Protein AF-A0A2V6DH83-F1 (afdb_monomer_lite)

Secondary structure (DSSP, 8-state):
--HHHHHHHHHHHHHHTT--HHHHHHHHHHHHHHHHHHHHHHHHHHHHHHHHHHHHHHHTTSPPTT---HHHHHHHHHHHH-TT-B-HHHHHHHHT--HHHHHHHHHHHHHTTSEEEEEE-BTB-EEEEEE-HHHHHHHHHTT--

pLDDT: mean 85.43, std 11.84, range [52.84, 97.44]

Radius of gyration: 32.4 Å; chains: 1; bounding box: 68×25×83 Å

St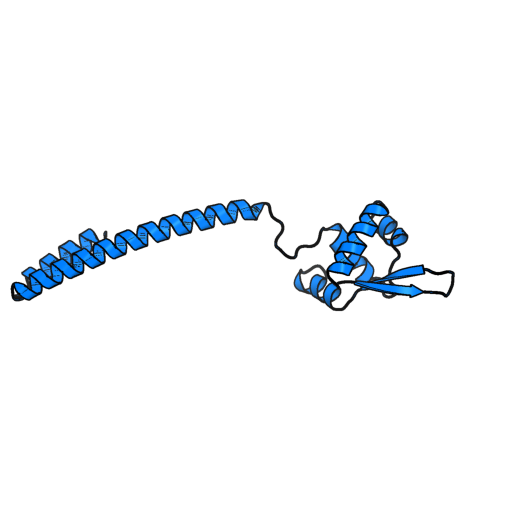ructure (mmCIF, N/CA/C/O backbone):
data_AF-A0A2V6DH83-F1
#
_entry.id   AF-A0A2V6DH83-F1
#
loop_
_atom_site.group_PDB
_atom_site.id
_atom_site.type_symbol
_atom_site.label_atom_id
_atom_site.label_alt_id
_atom_site.label_comp_id
_atom_site.label_asym_id
_atom_site.label_entity_id
_atom_site.label_seq_id
_atom_site.pdbx_PDB_ins_code
_atom_site.Cartn_x
_atom_site.Cartn_y
_atom_site.Cartn_z
_atom_site.occupancy
_atom_site.B_iso_or_equiv
_atom_site.auth_seq_id
_atom_site.auth_comp_id
_atom_site.auth_asym_id
_atom_site.auth_atom_id
_atom_site.pdbx_PDB_model_num
ATOM 1 N N . MET A 1 1 ? -32.701 3.279 26.534 1.00 56.31 1 MET A N 1
ATOM 2 C CA . MET A 1 1 ? -32.681 3.377 28.005 1.00 56.31 1 MET A CA 1
ATOM 3 C C . MET A 1 1 ? -31.339 3.982 28.370 1.00 56.31 1 MET A C 1
ATOM 5 O O . MET A 1 1 ? -30.326 3.415 27.980 1.00 56.31 1 MET A O 1
ATOM 9 N N . SER A 1 2 ? -31.330 5.187 28.936 1.00 72.19 2 SER A N 1
ATOM 10 C CA . SER A 1 2 ? -30.100 5.898 29.311 1.00 72.19 2 SER A CA 1
ATOM 11 C C . SER A 1 2 ? -29.463 5.248 30.547 1.00 72.19 2 SER A C 1
ATOM 13 O O . SER A 1 2 ? -30.167 4.623 31.340 1.00 72.19 2 SER A O 1
ATOM 15 N N . ALA A 1 3 ? -28.156 5.431 30.763 1.00 65.12 3 ALA A N 1
ATOM 16 C CA . ALA A 1 3 ? -27.488 5.034 32.008 1.00 65.12 3 ALA A CA 1
ATOM 17 C C . ALA A 1 3 ? -28.198 5.601 33.256 1.00 65.12 3 ALA A C 1
ATOM 19 O O . ALA A 1 3 ? -28.311 4.920 34.273 1.00 65.12 3 ALA A O 1
ATOM 20 N N . ILE A 1 4 ? -28.779 6.799 33.132 1.00 72.06 4 ILE A N 1
ATOM 21 C CA . ILE A 1 4 ? -29.586 7.456 34.170 1.00 72.06 4 ILE A CA 1
ATOM 22 C C . ILE A 1 4 ? -30.900 6.702 34.444 1.00 72.06 4 ILE A C 1
ATOM 24 O O . ILE A 1 4 ? -31.360 6.659 35.586 1.00 72.06 4 ILE A O 1
ATOM 28 N N . ASP A 1 5 ? -31.508 6.091 33.426 1.00 75.12 5 ASP A N 1
ATOM 29 C CA . ASP A 1 5 ? -32.746 5.318 33.584 1.00 75.12 5 ASP A CA 1
ATOM 30 C C . ASP A 1 5 ? -32.466 3.997 34.311 1.00 75.12 5 ASP A C 1
ATOM 32 O O . ASP A 1 5 ? -33.186 3.628 35.237 1.00 75.12 5 ASP A O 1
ATOM 36 N N . THR A 1 6 ? -31.368 3.325 33.954 1.00 73.62 6 THR A N 1
ATOM 37 C CA . THR A 1 6 ? -30.895 2.112 34.639 1.00 73.62 6 THR A CA 1
ATOM 38 C C . THR A 1 6 ? -30.511 2.406 36.090 1.00 73.62 6 THR A C 1
ATOM 40 O O . THR A 1 6 ? -30.844 1.639 36.991 1.00 73.62 6 THR A O 1
ATOM 43 N N . ALA A 1 7 ? -29.867 3.548 36.335 1.00 67.62 7 ALA A N 1
ATOM 44 C CA . ALA A 1 7 ? -29.500 4.012 37.665 1.00 67.62 7 ALA A CA 1
ATOM 45 C C . ALA A 1 7 ? -30.709 4.198 38.595 1.00 67.62 7 ALA A C 1
ATOM 47 O O . ALA A 1 7 ? -30.722 3.706 39.726 1.00 67.62 7 ALA A O 1
ATOM 48 N N . LYS A 1 8 ? -31.748 4.879 38.098 1.00 75.69 8 LYS A N 1
ATOM 49 C CA . LYS A 1 8 ? -32.997 5.108 38.837 1.00 75.69 8 LYS A CA 1
ATOM 50 C C . LYS A 1 8 ? -33.724 3.808 39.167 1.00 75.69 8 LYS A C 1
ATOM 52 O O . LYS A 1 8 ? -34.263 3.676 40.265 1.00 75.69 8 LYS A O 1
ATOM 57 N N . GLU A 1 9 ? -33.721 2.849 38.246 1.00 77.12 9 GLU A N 1
ATOM 58 C CA . GLU A 1 9 ? -34.397 1.568 38.456 1.00 77.12 9 GLU A CA 1
ATOM 59 C C . GLU A 1 9 ? -33.671 0.702 39.499 1.00 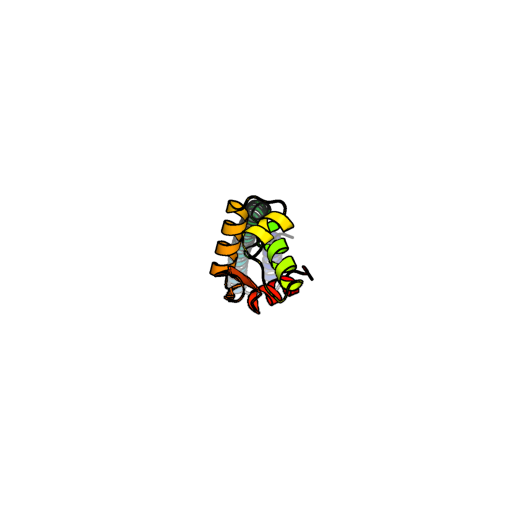77.12 9 GLU A C 1
ATOM 61 O O . GLU A 1 9 ? -34.315 0.114 40.367 1.00 77.12 9 GLU A O 1
ATOM 66 N N . ILE A 1 10 ? -32.331 0.705 39.510 1.00 72.81 10 ILE A N 1
ATOM 67 C CA . ILE A 1 10 ? -31.534 0.016 40.541 1.00 72.81 10 ILE A CA 1
ATOM 68 C C . ILE A 1 10 ? -31.809 0.597 41.937 1.00 72.81 10 ILE A C 1
ATOM 70 O O . ILE A 1 10 ? -32.002 -0.167 42.884 1.00 72.81 10 ILE A O 1
ATOM 74 N N . ALA A 1 11 ? -31.884 1.925 42.074 1.00 69.69 11 ALA A N 1
ATOM 75 C CA . ALA A 1 11 ? -32.209 2.573 43.351 1.00 69.69 11 ALA A CA 1
ATOM 76 C C . ALA A 1 11 ? -33.620 2.196 43.853 1.00 69.69 11 ALA A C 1
ATOM 78 O O . ALA A 1 11 ? -33.825 1.918 45.041 1.00 69.69 11 ALA A O 1
ATOM 79 N N . ARG A 1 12 ? -34.594 2.097 42.937 1.00 76.12 12 ARG A N 1
ATOM 80 C CA . ARG A 1 12 ? -35.950 1.603 43.233 1.00 76.12 12 ARG A CA 1
ATOM 81 C C . ARG A 1 12 ? -35.960 0.154 43.718 1.00 76.12 12 ARG A C 1
ATOM 83 O O . ARG A 1 12 ? -36.628 -0.158 44.704 1.00 76.12 12 ARG A O 1
ATOM 90 N N . ILE A 1 13 ? -35.222 -0.729 43.048 1.00 76.81 13 ILE A N 1
ATOM 91 C CA . ILE A 1 13 ? -35.130 -2.149 43.419 1.00 76.81 13 ILE A CA 1
ATOM 92 C C . ILE A 1 13 ? -34.454 -2.298 44.788 1.00 76.81 13 ILE A C 1
ATOM 94 O O . ILE A 1 13 ? -34.941 -3.035 45.643 1.00 76.81 13 ILE A O 1
ATOM 98 N N . ALA A 1 14 ? -33.385 -1.541 45.048 1.00 69.56 14 ALA A N 1
ATOM 99 C CA . ALA A 1 14 ? -32.696 -1.568 46.335 1.00 69.56 14 ALA A CA 1
ATOM 100 C C . ALA A 1 14 ? -33.613 -1.146 47.499 1.00 69.56 14 ALA A C 1
ATOM 102 O O . ALA A 1 14 ? -33.596 -1.768 48.561 1.00 69.56 14 ALA A O 1
ATOM 103 N N . SER A 1 15 ? -34.468 -0.145 47.266 1.00 67.81 15 SER A N 1
ATOM 104 C CA . SER A 1 15 ? -35.442 0.351 48.247 1.00 67.81 15 SER A CA 1
ATOM 105 C C . SER A 1 15 ? -36.582 -0.636 48.534 1.00 67.81 15 SER A C 1
ATOM 107 O O . SER A 1 15 ? -37.160 -0.612 49.617 1.00 67.81 15 SER A O 1
ATOM 109 N N . THR A 1 16 ? -36.916 -1.512 47.581 1.00 72.56 16 THR A N 1
ATOM 110 C CA . THR A 1 16 ? -38.006 -2.500 47.716 1.00 72.56 16 THR A CA 1
ATOM 111 C C . THR A 1 16 ? -37.532 -3.863 48.230 1.00 72.56 16 THR A C 1
ATOM 113 O O . THR A 1 16 ? -38.342 -4.636 48.733 1.00 72.56 16 THR A O 1
ATOM 116 N N . ALA A 1 17 ? -36.226 -4.143 48.187 1.00 71.44 17 ALA A N 1
ATOM 117 C CA . ALA A 1 17 ? -35.632 -5.422 48.583 1.00 71.44 17 ALA A CA 1
ATOM 118 C C . ALA A 1 17 ? -35.336 -5.573 50.095 1.00 71.44 17 ALA A C 1
ATOM 120 O O . ALA A 1 17 ? -34.628 -6.501 50.487 1.00 71.44 17 ALA A O 1
ATOM 121 N N . THR A 1 18 ? -35.854 -4.696 50.972 1.00 68.38 18 THR A N 1
ATOM 122 C CA . THR A 1 18 ? -35.551 -4.691 52.431 1.00 68.38 18 THR A CA 1
ATOM 123 C C . THR A 1 18 ? -34.047 -4.659 52.749 1.00 68.38 18 THR A C 1
ATOM 125 O O . THR A 1 18 ? -33.587 -5.203 53.752 1.00 68.38 18 THR A O 1
ATOM 128 N N . LEU A 1 19 ? -33.253 -4.018 51.889 1.00 76.56 19 LEU A N 1
ATOM 129 C CA . LEU A 1 19 ? -31.831 -3.808 52.141 1.00 76.56 19 LEU A CA 1
ATOM 130 C C . LEU A 1 19 ? -31.643 -2.760 53.245 1.00 76.56 19 LEU A C 1
ATOM 132 O O . LEU A 1 19 ? -32.390 -1.786 53.336 1.00 76.56 19 LEU A O 1
ATOM 136 N N . GLY A 1 20 ? -30.628 -2.956 54.090 1.00 79.88 20 GLY A N 1
ATOM 137 C CA . GLY A 1 20 ? -30.248 -1.957 55.088 1.00 79.88 20 GLY A CA 1
ATOM 138 C C . GLY A 1 20 ? -29.835 -0.641 54.421 1.00 79.88 20 GLY A C 1
ATOM 139 O O . GLY A 1 20 ? -29.266 -0.651 53.328 1.00 79.88 2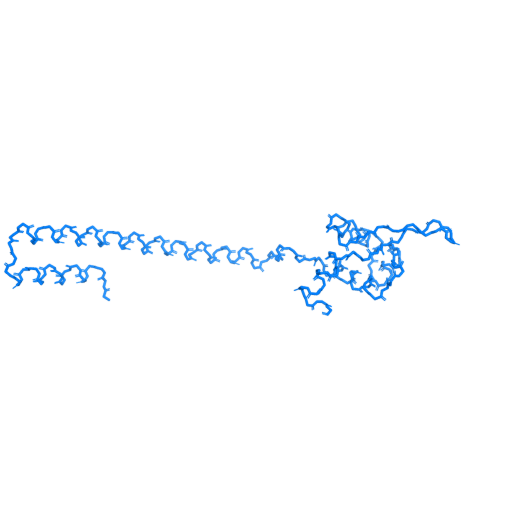0 GLY A O 1
ATOM 140 N N . LYS A 1 21 ? -30.092 0.488 55.091 1.00 79.38 21 LYS A N 1
ATOM 141 C CA . LYS A 1 21 ? -29.806 1.842 54.587 1.00 79.38 21 LYS A CA 1
ATOM 142 C C . LYS A 1 21 ? -28.380 1.992 54.038 1.00 79.38 21 LYS A C 1
ATOM 144 O O . LYS A 1 21 ? -28.210 2.519 52.948 1.00 79.38 21 LYS A O 1
ATOM 149 N N . ASP A 1 22 ? -27.384 1.438 54.725 1.00 78.19 22 ASP A N 1
ATOM 150 C CA . ASP A 1 22 ? -25.979 1.504 54.296 1.00 78.19 22 ASP A CA 1
ATOM 151 C C . ASP A 1 22 ? -25.726 0.799 52.952 1.00 78.19 22 ASP A C 1
ATOM 153 O O . ASP A 1 22 ? -24.882 1.224 52.161 1.00 78.19 22 ASP A O 1
ATOM 157 N N . VAL A 1 23 ? -26.469 -0.276 52.669 1.00 81.06 23 VAL A N 1
ATOM 158 C CA . VAL A 1 23 ? -26.385 -1.007 51.397 1.00 81.06 23 VAL A CA 1
ATOM 159 C C . VAL A 1 23 ? -27.030 -0.196 50.278 1.00 81.06 23 VAL A C 1
ATOM 161 O O . VAL A 1 23 ? -26.478 -0.139 49.180 1.00 81.06 23 VAL A O 1
ATOM 164 N N . ILE A 1 24 ? -28.158 0.461 50.557 1.00 79.62 24 ILE A N 1
ATOM 165 C CA . ILE A 1 24 ? -28.833 1.354 49.606 1.00 79.62 24 ILE A CA 1
ATOM 166 C C . ILE A 1 24 ? -27.919 2.538 49.268 1.00 79.62 24 ILE A C 1
ATOM 168 O O . ILE A 1 24 ? -27.620 2.757 48.095 1.00 79.62 24 ILE A O 1
ATOM 172 N N . ASP A 1 25 ? -27.375 3.215 50.281 1.00 82.56 25 ASP A N 1
ATOM 173 C CA . ASP A 1 25 ? -26.483 4.366 50.110 1.00 82.56 25 ASP A CA 1
ATOM 174 C C . ASP A 1 25 ? -25.199 3.978 49.329 1.00 82.56 25 ASP A C 1
ATOM 176 O O . ASP A 1 25 ? -24.683 4.751 48.514 1.00 82.56 25 ASP A O 1
ATOM 180 N N . LEU A 1 26 ? -24.669 2.761 49.533 1.00 85.81 26 LEU A N 1
ATOM 181 C CA . LEU A 1 26 ? -23.528 2.240 48.768 1.00 85.81 26 LEU A CA 1
ATOM 182 C C . LEU A 1 26 ? -23.889 1.943 47.304 1.00 85.81 26 LEU A C 1
ATOM 184 O O . LEU A 1 26 ? -23.084 2.217 46.407 1.00 85.81 26 LEU A O 1
ATOM 188 N N . LEU A 1 27 ? -25.066 1.367 47.052 1.00 83.56 27 LEU A N 1
ATOM 189 C CA . LEU A 1 27 ? -25.541 1.065 45.701 1.00 83.56 27 LEU A CA 1
ATOM 190 C C . LEU A 1 27 ? -25.784 2.346 44.902 1.00 83.56 27 LEU A C 1
ATOM 192 O O . LEU A 1 27 ? -25.324 2.429 43.766 1.00 83.56 27 LEU A O 1
ATOM 196 N N . GLU A 1 28 ? -26.403 3.364 45.500 1.00 81.88 28 GLU A N 1
ATOM 197 C CA . GLU A 1 28 ? -26.612 4.670 44.863 1.00 81.88 28 GLU A CA 1
ATOM 198 C C . GLU A 1 28 ? -25.288 5.331 44.455 1.00 81.88 28 GLU A C 1
ATOM 200 O O . GLU A 1 28 ? -25.139 5.799 43.321 1.00 81.88 28 GLU A O 1
ATOM 205 N N . LYS A 1 29 ? -24.277 5.296 45.333 1.00 86.44 29 LYS A N 1
ATOM 206 C CA . LYS A 1 29 ? -22.931 5.800 45.016 1.00 86.44 29 LYS A CA 1
ATOM 207 C C . LYS A 1 29 ? -22.291 5.049 43.851 1.00 86.44 29 LYS A C 1
ATOM 209 O O . LYS A 1 29 ? -21.761 5.676 42.937 1.00 86.44 29 LYS A O 1
ATOM 214 N N . LYS A 1 30 ? -22.345 3.712 43.854 1.00 86.50 30 LYS A N 1
ATOM 215 C CA . LYS A 1 30 ? -21.784 2.889 42.766 1.00 86.50 30 LYS A CA 1
ATOM 216 C C . LYS A 1 30 ? -22.481 3.148 41.437 1.00 86.50 30 LYS A C 1
ATOM 218 O O . LYS A 1 30 ? -21.820 3.260 40.412 1.00 86.50 30 LYS A O 1
ATOM 223 N N . VAL A 1 31 ? -23.801 3.263 41.464 1.00 86.88 31 VAL A N 1
ATOM 224 C CA . VAL A 1 31 ? -24.621 3.575 40.296 1.00 86.88 31 VAL A CA 1
ATOM 225 C C . VAL A 1 31 ? -24.275 4.952 39.725 1.00 86.88 31 VAL A C 1
ATOM 227 O O . VAL A 1 31 ? -24.148 5.097 38.509 1.00 86.88 31 VAL A O 1
ATOM 230 N N . THR A 1 32 ? -24.066 5.944 40.589 1.00 86.06 32 THR A N 1
ATOM 231 C CA . THR A 1 32 ? -23.667 7.298 40.179 1.00 86.06 32 THR A CA 1
ATOM 232 C C . THR A 1 32 ? -22.299 7.275 39.497 1.00 86.06 32 THR A C 1
ATOM 234 O O . THR A 1 32 ? -22.175 7.730 38.362 1.00 86.06 32 THR A O 1
ATOM 237 N N . LEU A 1 33 ? -21.305 6.627 40.117 1.00 90.62 33 LEU A N 1
ATOM 238 C CA . LEU A 1 33 ? -19.964 6.461 39.543 1.00 90.62 33 LEU A CA 1
ATOM 239 C C . LEU A 1 33 ? -19.984 5.725 38.195 1.00 90.62 33 LEU A C 1
ATOM 241 O O . LEU A 1 33 ? -19.313 6.136 37.251 1.00 90.62 33 LEU A O 1
ATOM 245 N N . LEU A 1 34 ? -20.769 4.651 38.079 1.00 88.94 34 LEU A N 1
ATOM 246 C CA . LEU A 1 34 ? -20.926 3.921 36.818 1.00 88.94 34 LEU A CA 1
ATOM 247 C C . LEU A 1 34 ? -21.579 4.792 35.739 1.00 88.94 34 LEU A C 1
ATOM 249 O O . LEU A 1 34 ? -21.173 4.739 34.581 1.00 88.94 34 LEU A O 1
ATOM 253 N N . THR A 1 35 ? -22.555 5.620 36.109 1.00 87.50 35 THR A N 1
ATOM 254 C CA . THR A 1 35 ? -23.222 6.542 35.178 1.00 87.50 35 THR A CA 1
ATOM 255 C C . THR A 1 35 ? -22.245 7.590 34.642 1.00 87.50 35 THR A C 1
ATOM 257 O O . THR A 1 35 ? -22.210 7.846 33.436 1.00 87.50 35 THR A O 1
ATOM 260 N N . GLU A 1 36 ? -21.401 8.153 35.506 1.00 91.25 36 GLU A N 1
ATOM 261 C CA . GLU A 1 36 ? -20.344 9.097 35.117 1.00 91.25 36 GLU A CA 1
ATOM 262 C C . GLU A 1 36 ? -19.304 8.443 34.192 1.00 91.25 36 GLU A C 1
ATOM 264 O O . GLU A 1 36 ? -18.923 9.019 33.166 1.00 91.25 36 GLU A O 1
ATOM 269 N N . GLN A 1 37 ? -18.883 7.212 34.504 1.00 93.00 37 GLN A N 1
ATOM 270 C CA . GLN A 1 37 ? -17.953 6.447 33.668 1.00 93.00 37 GLN A CA 1
ATOM 271 C C . GLN A 1 37 ? -18.533 6.146 32.285 1.00 93.00 37 GLN A C 1
ATOM 273 O O . GLN A 1 37 ? -17.849 6.351 31.284 1.00 93.00 37 GLN A O 1
ATOM 278 N N . VAL A 1 38 ? -19.793 5.707 32.210 1.00 92.12 38 VAL A N 1
ATOM 279 C CA . VAL A 1 38 ? -20.469 5.440 30.931 1.00 92.12 38 VAL A CA 1
ATOM 280 C C . VAL A 1 38 ? -20.555 6.713 30.096 1.00 92.12 38 VAL A C 1
ATOM 282 O O . VAL A 1 38 ? -20.162 6.698 28.934 1.00 92.12 38 VAL A O 1
ATOM 285 N N . THR A 1 39 ? -20.957 7.833 30.699 1.00 91.56 39 THR A N 1
ATOM 286 C CA . THR A 1 39 ? -21.042 9.128 30.001 1.00 91.56 39 THR A CA 1
ATOM 287 C C . THR A 1 39 ? -19.676 9.567 29.452 1.00 91.56 39 THR A C 1
ATOM 289 O O . THR A 1 39 ? -19.559 10.058 28.324 1.00 91.56 39 THR A O 1
ATOM 292 N N . THR A 1 40 ? -18.609 9.342 30.226 1.00 95.94 40 THR A N 1
ATOM 293 C CA . THR A 1 40 ? -17.229 9.623 29.801 1.00 95.94 40 THR A CA 1
ATOM 294 C C . THR A 1 40 ? -16.819 8.744 28.617 1.00 95.94 40 THR A C 1
ATOM 296 O O . THR A 1 40 ? -16.285 9.252 27.628 1.00 95.94 40 THR A O 1
ATOM 299 N N . LEU A 1 41 ? -17.107 7.441 28.676 1.00 95.56 41 LEU A N 1
ATOM 300 C CA . LEU A 1 41 ? -16.803 6.496 27.599 1.00 95.56 41 LEU A CA 1
ATOM 301 C C . LEU A 1 41 ? -17.589 6.803 26.319 1.00 95.56 41 LEU A C 1
ATOM 303 O O . LEU A 1 41 ? -17.027 6.743 25.228 1.00 95.56 41 LEU A O 1
ATOM 307 N N . GLU A 1 42 ? -18.865 7.170 26.430 1.00 94.50 42 GLU A N 1
ATOM 308 C CA . GLU A 1 42 ? -19.694 7.580 25.290 1.00 94.50 42 GLU A CA 1
ATOM 309 C C . GLU A 1 42 ? -19.121 8.824 24.596 1.00 94.50 42 GLU A C 1
ATOM 311 O O . GLU A 1 42 ? -19.037 8.876 23.362 1.00 94.50 42 GLU A O 1
ATOM 316 N N . THR A 1 43 ? -18.645 9.790 25.385 1.00 95.56 43 THR A N 1
ATOM 317 C CA . THR A 1 43 ? -17.988 11.001 24.877 1.00 95.56 43 THR A CA 1
ATOM 318 C C . THR A 1 43 ? -16.687 10.660 24.147 1.00 95.56 43 THR A C 1
ATOM 320 O O . THR A 1 43 ? -16.490 11.073 23.003 1.00 95.56 43 THR A O 1
ATOM 323 N N . GLN A 1 44 ? -15.819 9.848 24.760 1.00 96.12 44 GLN A N 1
ATOM 324 C CA . GLN A 1 44 ? -14.556 9.412 24.153 1.00 96.12 44 GLN A CA 1
ATOM 325 C C . GLN A 1 44 ? -14.774 8.611 22.866 1.00 96.12 44 GLN A C 1
ATOM 327 O O . GLN A 1 44 ? -14.053 8.795 21.889 1.00 96.12 44 GLN A O 1
ATOM 332 N N . ASN A 1 45 ? -15.780 7.737 22.839 1.00 96.38 45 ASN A N 1
ATOM 333 C CA . ASN A 1 45 ? -16.115 6.947 21.658 1.00 96.38 45 ASN A CA 1
ATOM 334 C C . ASN A 1 45 ? -16.605 7.842 20.509 1.00 96.38 45 ASN A C 1
ATOM 336 O O . ASN A 1 45 ? -16.243 7.634 19.353 1.00 96.38 45 ASN A O 1
ATOM 340 N N . THR A 1 46 ? -17.382 8.879 20.823 1.00 96.75 46 THR A N 1
ATOM 341 C CA . THR A 1 46 ? -17.829 9.866 19.832 1.00 96.75 46 THR A CA 1
ATOM 342 C C . THR A 1 46 ? -16.650 10.649 19.245 1.00 96.75 46 THR A C 1
ATOM 344 O O . THR A 1 46 ? -16.533 10.736 18.022 1.00 96.75 46 THR A O 1
ATOM 347 N N . ASP A 1 47 ? -15.730 11.132 20.087 1.00 97.19 47 ASP A N 1
ATOM 348 C CA . ASP A 1 47 ? -14.502 11.812 19.643 1.00 97.19 47 ASP A CA 1
ATOM 349 C C . ASP A 1 47 ? -13.615 10.895 18.782 1.00 97.19 47 ASP A C 1
ATOM 351 O O . ASP A 1 47 ? -13.148 11.287 17.710 1.00 97.19 47 ASP A O 1
ATOM 355 N N . LEU A 1 48 ? -13.441 9.633 19.189 1.00 97.25 48 LEU A N 1
ATOM 356 C CA . LEU A 1 48 ? -12.689 8.641 18.417 1.00 97.25 48 LEU A CA 1
ATOM 357 C C . LEU A 1 48 ? -13.314 8.383 17.046 1.00 97.25 48 LEU A C 1
ATOM 359 O O . LEU A 1 48 ? -12.597 8.391 16.046 1.00 97.25 48 LEU A O 1
ATOM 363 N N . LYS A 1 49 ? -14.636 8.199 16.967 1.00 96.31 49 LYS A N 1
ATOM 364 C CA . LYS A 1 49 ? -15.339 8.031 15.685 1.00 96.31 49 LYS A CA 1
ATOM 365 C C . LYS A 1 49 ? -15.125 9.229 14.766 1.00 96.31 49 LYS A C 1
ATOM 367 O O . LYS A 1 49 ? -14.875 9.044 13.577 1.00 96.31 49 LYS A O 1
ATOM 372 N N . GLN A 1 50 ? -15.172 10.444 15.312 1.00 96.25 50 GLN A N 1
ATOM 373 C CA . GLN A 1 50 ? -14.928 11.659 14.542 1.00 96.25 50 GLN A CA 1
ATOM 374 C C . GLN A 1 50 ? -13.478 11.739 14.046 1.00 96.25 50 GLN A C 1
ATOM 376 O O . GLN A 1 50 ? -13.244 12.030 12.875 1.00 96.25 50 GLN A O 1
ATOM 381 N N . LYS A 1 51 ? -12.498 11.408 14.894 1.00 95.06 51 LYS A N 1
ATOM 382 C CA . LYS A 1 51 ? -11.084 11.328 14.493 1.00 95.06 51 LYS A CA 1
ATOM 383 C C . LYS A 1 51 ? -10.855 10.292 13.398 1.00 95.06 51 LYS A C 1
ATOM 385 O O . LYS A 1 51 ? -10.165 10.593 12.431 1.00 95.06 51 LYS A O 1
ATOM 390 N N . VAL A 1 52 ? -11.454 9.108 13.514 1.00 94.44 52 VAL A N 1
ATOM 391 C CA . VAL A 1 52 ? -11.368 8.054 12.491 1.00 94.44 52 VAL A CA 1
ATOM 392 C C . VAL A 1 52 ? -11.973 8.522 11.168 1.00 94.44 52 VAL A C 1
ATOM 394 O O . VAL A 1 52 ? -11.352 8.335 10.127 1.00 94.44 52 VAL A O 1
ATOM 397 N N . ALA A 1 53 ? -13.135 9.179 11.193 1.00 93.25 53 ALA A N 1
ATOM 398 C CA . ALA A 1 53 ? -13.751 9.729 9.986 1.00 93.25 53 ALA A CA 1
ATOM 399 C C . ALA A 1 53 ? -12.866 10.799 9.324 1.00 93.25 53 ALA A C 1
ATOM 401 O O . ALA A 1 53 ? -12.633 10.747 8.117 1.00 93.25 53 ALA A O 1
ATOM 402 N N . ASN A 1 54 ? -12.311 11.720 10.117 1.00 91.56 54 ASN A N 1
ATOM 403 C CA . ASN A 1 54 ? -11.407 12.762 9.628 1.00 91.56 54 ASN A CA 1
ATOM 404 C C . ASN A 1 54 ? -10.124 12.169 9.029 1.00 91.56 54 ASN A C 1
ATOM 406 O O . ASN A 1 54 ? -9.687 12.595 7.963 1.00 91.56 54 ASN A O 1
ATOM 410 N N . LEU A 1 55 ? -9.529 11.169 9.689 1.00 89.00 55 LEU A N 1
ATOM 411 C CA . LEU A 1 55 ? -8.364 10.455 9.164 1.00 89.00 55 LEU A CA 1
ATOM 412 C C . LEU A 1 55 ? -8.704 9.726 7.863 1.00 89.00 55 LEU A C 1
ATOM 414 O O . LEU A 1 55 ? -7.943 9.820 6.906 1.00 89.00 55 LEU A O 1
ATOM 418 N N . GLY A 1 56 ? -9.860 9.062 7.793 1.00 84.19 56 GLY A N 1
ATOM 419 C CA . GLY A 1 56 ? -10.338 8.414 6.572 1.00 84.19 56 GLY A CA 1
ATOM 420 C C . GLY A 1 56 ? -10.475 9.392 5.403 1.00 84.19 56 GLY A C 1
ATOM 421 O O . GLY A 1 56 ? -10.041 9.088 4.296 1.00 84.19 56 GLY A O 1
ATOM 422 N N . GLN A 1 57 ? -10.994 10.597 5.650 1.00 85.31 57 GLN A N 1
ATOM 423 C CA . GLN A 1 57 ? -11.068 11.655 4.636 1.00 85.31 57 GLN A CA 1
ATOM 424 C C . GLN A 1 57 ? -9.686 12.156 4.202 1.00 85.31 57 GLN A C 1
ATOM 426 O O . GLN A 1 57 ? -9.460 12.350 3.011 1.00 85.31 57 GLN A O 1
ATOM 431 N N . GLN A 1 58 ? -8.753 12.340 5.140 1.00 80.19 58 GLN A N 1
ATOM 432 C CA . GLN A 1 58 ? -7.376 12.738 4.817 1.00 80.19 58 GLN A CA 1
ATOM 433 C C . GLN A 1 58 ? -6.640 11.665 4.003 1.00 80.19 58 GLN A C 1
ATOM 435 O O . GLN A 1 58 ? -5.851 11.993 3.122 1.00 80.19 58 GLN A O 1
ATOM 440 N N . LEU A 1 59 ? -6.917 10.389 4.273 1.00 75.38 59 LEU A N 1
ATOM 441 C CA . LEU A 1 59 ? -6.317 9.250 3.578 1.00 75.38 59 LEU A CA 1
ATOM 442 C C . LEU A 1 59 ? -6.932 8.989 2.195 1.00 75.38 59 LEU A C 1
ATOM 444 O O . LEU A 1 59 ? -6.257 8.414 1.352 1.00 75.38 59 LEU A O 1
ATOM 448 N N . ALA A 1 60 ? -8.159 9.440 1.917 1.00 71.00 60 ALA A N 1
ATOM 449 C CA . ALA A 1 60 ? -8.837 9.191 0.639 1.00 71.00 60 ALA A CA 1
ATOM 450 C C . ALA A 1 60 ? -8.129 9.800 -0.594 1.00 71.00 60 ALA A C 1
ATOM 452 O O . ALA A 1 60 ? -8.423 9.406 -1.719 1.00 71.00 60 ALA A O 1
ATOM 453 N N . GLY A 1 61 ? -7.209 10.752 -0.397 1.00 60.69 61 GLY A N 1
ATOM 454 C CA . GLY A 1 61 ? -6.387 11.350 -1.458 1.00 60.69 61 GLY A CA 1
ATOM 455 C C . GLY A 1 61 ? -4.909 10.948 -1.425 1.00 60.69 61 GLY A C 1
ATOM 456 O O . GLY A 1 61 ? -4.134 11.440 -2.243 1.00 60.69 61 GLY A O 1
ATOM 457 N N . VAL A 1 62 ? -4.503 10.095 -0.480 1.00 59.31 62 VAL A N 1
ATOM 458 C CA . VAL A 1 62 ? -3.123 9.617 -0.355 1.00 59.31 62 VAL A CA 1
ATOM 459 C C . VAL A 1 62 ? -3.078 8.205 -0.937 1.00 59.31 62 VAL A C 1
ATOM 461 O O . VAL A 1 62 ? -3.755 7.331 -0.393 1.00 59.31 62 VAL A O 1
ATOM 464 N N . PRO A 1 63 ? -2.318 7.947 -2.022 1.00 53.72 63 PRO A N 1
ATOM 465 C CA . PRO A 1 63 ? -2.138 6.583 -2.501 1.00 53.72 63 PRO A CA 1
ATOM 466 C C . PRO A 1 63 ? -1.601 5.730 -1.342 1.00 53.72 63 PRO A C 1
ATOM 468 O O . PRO A 1 63 ? -0.745 6.208 -0.583 1.00 53.72 63 PRO A O 1
ATOM 471 N N . PRO A 1 64 ? -2.134 4.517 -1.130 1.00 55.75 64 PRO A N 1
ATOM 472 C CA . PRO A 1 64 ? -1.746 3.686 -0.003 1.00 55.75 64 PRO A CA 1
ATOM 473 C C . PRO A 1 64 ? -0.224 3.527 0.020 1.00 55.75 64 PRO A C 1
ATOM 475 O O . PRO A 1 64 ? 0.423 3.364 -1.014 1.00 55.75 64 PRO A O 1
ATOM 478 N N . LYS A 1 65 ? 0.365 3.613 1.219 1.00 52.97 65 LYS A N 1
ATOM 479 C CA . LYS A 1 65 ? 1.796 3.362 1.430 1.00 52.97 65 LYS A CA 1
ATOM 480 C C . LYS A 1 65 ? 2.155 2.023 0.779 1.00 52.97 65 LYS A C 1
ATOM 482 O O . LYS A 1 65 ? 1.736 0.985 1.278 1.00 52.97 65 LYS A O 1
ATOM 487 N N . GLY A 1 66 ? 2.925 2.069 -0.305 1.00 63.56 66 GLY A N 1
ATOM 488 C CA . GLY A 1 66 ? 3.332 0.886 -1.061 1.00 63.56 66 GLY A CA 1
ATOM 489 C C . GLY A 1 66 ? 2.910 0.904 -2.527 1.00 63.56 66 GLY A C 1
ATOM 490 O O . GLY A 1 66 ? 3.581 0.257 -3.317 1.00 63.56 66 GLY A O 1
ATOM 491 N N . GLU A 1 67 ? 1.895 1.676 -2.927 1.00 78.12 67 GLU A N 1
ATOM 492 C CA . GLU A 1 67 ? 1.516 1.742 -4.341 1.00 78.12 67 GLU A CA 1
ATOM 493 C C . GLU A 1 67 ? 2.538 2.538 -5.158 1.00 78.12 67 GLU A C 1
ATOM 495 O O . GLU A 1 67 ? 2.740 3.743 -4.981 1.00 78.12 67 GLU A O 1
ATOM 500 N N . LEU A 1 68 ? 3.199 1.835 -6.073 1.00 89.75 68 LEU A N 1
ATOM 501 C CA . LEU A 1 68 ? 4.072 2.433 -7.068 1.00 89.75 68 LEU A CA 1
ATOM 502 C C . LEU A 1 68 ? 3.276 3.302 -8.044 1.00 89.75 68 LEU A C 1
ATOM 504 O O . LEU A 1 68 ? 2.137 3.000 -8.400 1.00 89.75 68 LEU A O 1
ATOM 508 N N . HIS A 1 69 ? 3.931 4.339 -8.571 1.00 91.81 69 HIS A N 1
ATOM 509 C CA . HIS A 1 69 ? 3.392 5.098 -9.697 1.00 91.81 69 HIS A CA 1
ATOM 510 C C . HIS A 1 69 ? 3.031 4.146 -10.860 1.00 91.81 69 HIS A C 1
ATOM 512 O O . HIS A 1 69 ? 3.817 3.234 -11.145 1.00 91.81 69 HIS A O 1
ATOM 518 N N . PRO A 1 70 ? 1.913 4.356 -11.585 1.00 92.75 70 PRO A N 1
ATOM 519 C CA . PRO A 1 70 ? 1.477 3.450 -12.650 1.00 92.75 70 PRO A CA 1
ATOM 520 C C . PRO A 1 70 ? 2.554 3.131 -13.695 1.00 92.75 70 PRO A C 1
ATOM 522 O O . PRO A 1 70 ? 2.683 1.985 -14.117 1.00 92.75 70 PRO A O 1
ATOM 525 N N . ASP A 1 71 ? 3.383 4.106 -14.076 1.00 95.25 71 ASP A N 1
ATOM 526 C CA . ASP A 1 71 ? 4.488 3.871 -15.017 1.00 95.25 71 ASP A CA 1
ATOM 527 C C . ASP A 1 71 ? 5.618 3.005 -14.437 1.00 95.25 71 ASP A C 1
ATOM 529 O O . ASP A 1 71 ? 6.226 2.231 -15.175 1.00 95.25 71 ASP A O 1
ATOM 533 N N . ALA A 1 72 ? 5.862 3.050 -13.123 1.00 95.12 72 ALA A N 1
ATOM 534 C CA . ALA A 1 72 ? 6.792 2.133 -12.464 1.00 95.12 72 ALA A CA 1
ATOM 535 C C . ALA A 1 72 ? 6.220 0.706 -12.416 1.00 95.12 72 ALA A C 1
ATOM 537 O O . ALA A 1 72 ? 6.947 -0.252 -12.670 1.00 95.12 72 ALA A O 1
ATOM 538 N N . VAL A 1 73 ? 4.906 0.552 -12.196 1.00 95.62 73 VAL A N 1
ATOM 539 C CA . VAL A 1 73 ? 4.229 -0.753 -12.315 1.00 95.62 73 VAL A CA 1
ATOM 540 C C . VAL A 1 73 ? 4.336 -1.288 -13.744 1.00 95.62 73 VAL A C 1
ATOM 542 O O . VAL A 1 73 ? 4.681 -2.452 -13.943 1.00 95.62 73 VAL A O 1
ATOM 545 N N . ARG A 1 74 ? 4.090 -0.445 -14.756 1.00 95.88 74 ARG A N 1
ATOM 546 C CA . ARG A 1 74 ? 4.241 -0.824 -16.171 1.00 95.88 74 ARG A CA 1
ATOM 547 C C . ARG A 1 74 ? 5.678 -1.226 -16.501 1.00 95.88 74 ARG A C 1
ATOM 549 O O . ARG A 1 74 ? 5.869 -2.201 -17.219 1.00 95.88 74 ARG A O 1
ATOM 556 N N . LEU A 1 75 ? 6.678 -0.530 -15.961 1.00 95.62 75 LEU A N 1
ATOM 557 C CA . LEU A 1 75 ? 8.084 -0.915 -16.093 1.00 95.62 75 LEU A CA 1
ATOM 558 C C . LEU A 1 75 ? 8.360 -2.294 -15.476 1.00 95.62 75 LEU A C 1
ATOM 560 O O . LEU A 1 75 ? 8.970 -3.134 -16.131 1.00 95.62 75 LEU A O 1
ATOM 564 N N . LEU A 1 76 ? 7.890 -2.561 -14.254 1.00 95.56 76 LEU A N 1
ATOM 565 C CA . LEU A 1 76 ? 8.052 -3.881 -13.635 1.00 95.56 76 LEU A CA 1
ATOM 566 C C . LEU A 1 76 ? 7.410 -4.990 -14.478 1.00 95.56 76 LEU A C 1
ATOM 568 O O . LEU A 1 76 ? 8.022 -6.041 -14.644 1.00 95.56 76 LEU A O 1
ATOM 572 N N . LYS A 1 77 ? 6.224 -4.747 -15.053 1.00 95.38 77 LYS A N 1
ATOM 573 C CA . LYS A 1 77 ? 5.566 -5.683 -15.982 1.00 95.38 77 LYS A CA 1
ATOM 574 C C . LYS A 1 77 ? 6.402 -5.937 -17.232 1.00 95.38 77 LYS A C 1
ATOM 576 O O . LYS A 1 77 ? 6.623 -7.090 -17.578 1.00 95.38 77 LYS A O 1
ATOM 581 N N . LEU A 1 78 ? 6.932 -4.884 -17.858 1.00 94.62 78 LEU A N 1
ATOM 582 C CA . LEU A 1 78 ? 7.830 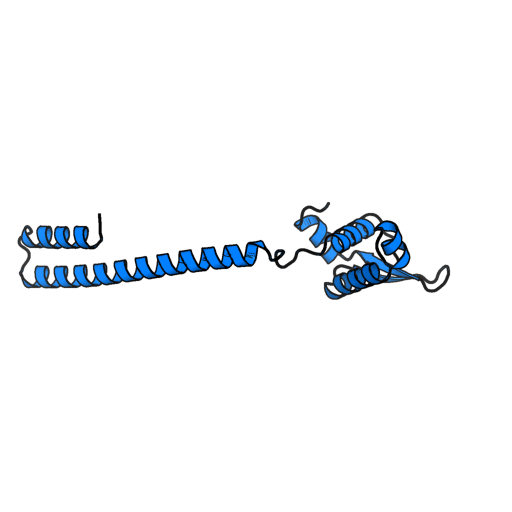-5.038 -19.006 1.00 94.62 78 LEU A CA 1
ATOM 583 C C . LEU A 1 78 ? 9.050 -5.894 -18.645 1.00 94.62 78 LEU A C 1
ATOM 585 O O . LEU A 1 78 ? 9.411 -6.799 -19.384 1.00 94.62 78 LEU A O 1
ATOM 589 N N . LEU A 1 79 ? 9.671 -5.656 -17.490 1.00 94.06 79 LEU A N 1
ATOM 590 C CA . LEU A 1 79 ? 10.812 -6.457 -17.040 1.00 94.06 79 LEU A CA 1
ATOM 591 C C . LEU A 1 79 ? 10.431 -7.897 -16.666 1.00 94.06 79 LEU A C 1
ATOM 593 O O . LEU A 1 79 ? 11.291 -8.769 -16.703 1.00 94.06 79 LEU A O 1
ATOM 597 N N . PHE A 1 80 ? 9.173 -8.153 -16.298 1.00 93.81 80 PHE A N 1
ATOM 598 C CA . PHE A 1 80 ? 8.659 -9.503 -16.058 1.00 93.81 80 PHE A CA 1
ATOM 599 C C . PHE A 1 80 ? 8.515 -10.294 -17.364 1.00 93.81 80 PHE A C 1
ATOM 601 O O . PHE A 1 80 ? 8.744 -11.497 -17.380 1.00 93.81 80 PHE A O 1
ATOM 608 N N . GLU A 1 81 ? 8.164 -9.615 -18.456 1.00 90.69 81 GLU A N 1
ATOM 609 C CA . GLU A 1 81 ? 8.034 -10.205 -19.795 1.00 90.69 81 GLU A CA 1
ATOM 610 C C . GLU A 1 81 ? 9.383 -10.310 -20.541 1.00 90.69 81 GLU A C 1
ATOM 612 O O . GLU A 1 81 ? 9.490 -11.042 -21.527 1.00 90.69 81 GLU A O 1
ATOM 617 N N . HIS A 1 82 ? 10.421 -9.599 -20.080 1.00 83.88 82 HIS A N 1
ATOM 618 C CA . HIS A 1 82 ? 11.728 -9.498 -20.735 1.00 83.88 82 HIS A CA 1
ATOM 619 C C . HIS A 1 82 ? 12.893 -9.949 -19.834 1.00 83.88 82 HIS A C 1
ATOM 621 O O . HIS A 1 82 ? 13.520 -9.137 -19.149 1.00 83.88 82 HIS A O 1
ATOM 627 N N . ASP A 1 83 ? 13.273 -11.226 -19.934 1.00 73.00 83 ASP A N 1
ATOM 628 C CA . ASP A 1 83 ? 14.355 -11.836 -19.134 1.00 73.00 83 ASP A CA 1
ATOM 629 C C . ASP A 1 83 ? 15.747 -11.200 -19.337 1.00 73.00 83 ASP A C 1
ATOM 631 O O . ASP A 1 83 ? 16.622 -11.291 -18.471 1.00 73.00 83 ASP A O 1
ATOM 635 N N . GLU A 1 84 ? 15.987 -10.538 -20.472 1.00 80.00 84 GLU A N 1
ATOM 636 C CA . GLU A 1 84 ? 17.278 -9.899 -20.776 1.00 80.00 84 GLU A CA 1
ATOM 637 C C . GLU A 1 84 ? 17.459 -8.524 -20.109 1.00 80.00 84 GLU A C 1
ATOM 639 O O . GLU A 1 84 ? 18.582 -8.006 -20.020 1.00 80.00 84 GLU A O 1
ATOM 644 N N . GLY A 1 85 ? 16.370 -7.957 -19.589 1.00 86.06 85 GLY A N 1
ATOM 645 C CA . GLY A 1 85 ? 16.339 -6.616 -19.028 1.00 86.06 85 GLY A CA 1
ATOM 646 C C . GLY A 1 85 ? 16.288 -5.506 -20.078 1.00 86.06 85 GLY A C 1
ATOM 647 O O . GLY A 1 85 ? 16.466 -5.727 -21.274 1.00 86.06 85 GLY A O 1
ATOM 648 N N . LEU A 1 86 ? 16.044 -4.276 -19.624 1.00 91.06 86 LEU A N 1
ATOM 649 C CA . LEU A 1 86 ? 15.822 -3.117 -20.499 1.00 91.06 86 LEU A CA 1
ATOM 650 C C . LEU A 1 86 ? 16.732 -1.945 -20.136 1.00 91.06 86 LEU A C 1
ATOM 652 O O . LEU A 1 86 ? 16.981 -1.666 -18.960 1.00 91.06 86 LEU A O 1
ATOM 656 N N . THR A 1 87 ? 17.202 -1.200 -21.135 1.00 92.31 87 THR A N 1
ATOM 657 C CA . THR A 1 87 ? 17.819 0.117 -20.901 1.00 92.31 87 THR A CA 1
ATOM 658 C C . THR A 1 87 ? 16.773 1.193 -20.651 1.00 92.31 87 THR A C 1
ATOM 660 O O . THR A 1 87 ? 15.626 1.086 -21.078 1.00 92.31 87 THR A O 1
ATOM 663 N N . VAL A 1 88 ? 17.211 2.308 -20.063 1.00 91.75 88 VAL A N 1
ATOM 664 C CA . VAL A 1 88 ? 16.390 3.517 -19.883 1.00 91.75 88 VAL A CA 1
ATOM 665 C C . VAL A 1 88 ? 15.754 3.973 -21.203 1.00 91.75 88 VAL A C 1
ATOM 667 O O . VAL A 1 88 ? 14.587 4.350 -21.237 1.00 91.75 88 VAL A O 1
ATOM 670 N N . SER A 1 89 ? 16.504 3.925 -22.310 1.00 93.06 89 SER A N 1
ATOM 671 C CA . SER A 1 89 ? 16.015 4.355 -23.626 1.00 93.06 89 SER A CA 1
ATOM 672 C C . SER A 1 89 ? 14.960 3.406 -24.206 1.00 93.06 89 SER A C 1
ATOM 674 O O . SER A 1 89 ? 14.008 3.865 -24.835 1.00 93.06 89 SER A O 1
ATOM 676 N N . GLU A 1 90 ? 15.122 2.096 -24.007 1.00 92.81 90 GLU A N 1
ATOM 677 C CA . GLU A 1 90 ? 14.139 1.089 -24.426 1.00 92.81 90 GLU A CA 1
ATOM 678 C C . GLU A 1 90 ? 12.861 1.202 -23.602 1.00 92.81 90 GLU A C 1
ATOM 680 O O . GLU A 1 90 ? 11.777 1.244 -24.176 1.00 92.81 90 GLU A O 1
ATOM 685 N N . THR A 1 91 ? 12.994 1.376 -22.286 1.00 93.38 91 THR A N 1
ATOM 686 C CA . THR A 1 91 ? 11.871 1.635 -21.382 1.00 93.38 91 THR A CA 1
ATOM 687 C C . THR A 1 91 ? 11.109 2.895 -21.769 1.00 93.38 91 THR A C 1
ATOM 689 O O . THR A 1 91 ? 9.890 2.854 -21.911 1.00 93.38 91 THR A O 1
ATOM 692 N N . ALA A 1 92 ? 11.808 4.015 -21.978 1.00 96.12 92 ALA A N 1
ATOM 693 C CA . ALA A 1 92 ? 11.181 5.277 -22.367 1.00 96.12 92 ALA A CA 1
ATOM 694 C C . ALA A 1 92 ? 10.339 5.109 -23.641 1.00 96.12 92 ALA A C 1
ATOM 696 O O . ALA A 1 92 ? 9.183 5.529 -23.695 1.00 96.12 92 ALA A O 1
ATOM 697 N N . ARG A 1 93 ? 10.899 4.415 -24.641 1.00 96.25 93 ARG A N 1
ATOM 698 C CA . ARG A 1 93 ? 10.207 4.107 -25.895 1.00 96.25 93 ARG A CA 1
ATOM 699 C C . ARG A 1 93 ? 8.998 3.196 -25.677 1.00 96.25 93 ARG A C 1
ATOM 701 O O . ARG A 1 93 ? 7.933 3.502 -26.197 1.00 96.25 93 ARG A O 1
ATOM 708 N N . ALA A 1 94 ? 9.158 2.107 -24.928 1.00 94.25 94 ALA A N 1
ATOM 709 C CA . ALA A 1 94 ? 8.100 1.125 -24.693 1.00 94.25 94 ALA A CA 1
ATOM 710 C C . ALA A 1 94 ? 6.927 1.713 -23.893 1.00 94.25 94 ALA A C 1
ATOM 712 O O . ALA A 1 94 ? 5.769 1.404 -24.161 1.00 94.25 94 ALA A O 1
ATOM 713 N N . LEU A 1 95 ? 7.216 2.592 -22.931 1.00 95.31 95 LEU A N 1
ATOM 714 C CA . LEU A 1 95 ? 6.198 3.205 -22.082 1.00 95.31 95 LEU A CA 1
ATOM 715 C C . LEU A 1 95 ? 5.573 4.470 -22.678 1.00 95.31 95 LEU A C 1
ATOM 717 O O . LEU A 1 95 ? 4.518 4.888 -22.194 1.00 95.31 95 LEU A O 1
ATOM 721 N N . GLY A 1 96 ? 6.180 5.047 -23.721 1.00 96.81 96 GLY A N 1
ATOM 722 C CA . GLY A 1 96 ? 5.747 6.313 -24.314 1.00 96.81 96 GLY A CA 1
ATOM 723 C C . GLY A 1 96 ? 6.045 7.522 -23.423 1.00 96.81 96 GLY A C 1
ATOM 724 O O . GLY A 1 96 ? 5.302 8.499 -23.451 1.00 96.81 96 GLY A O 1
ATOM 725 N N . ILE A 1 97 ? 7.109 7.451 -22.616 1.00 96.56 97 ILE A N 1
ATOM 726 C CA . ILE A 1 97 ? 7.504 8.488 -21.650 1.00 96.56 97 ILE A CA 1
ATOM 727 C C . ILE A 1 97 ? 8.874 9.079 -22.001 1.00 96.56 97 ILE A C 1
ATOM 729 O O . ILE A 1 97 ? 9.635 8.525 -22.796 1.00 96.56 97 ILE A O 1
ATOM 733 N N . SER A 1 98 ? 9.218 10.221 -21.404 1.00 97.44 98 SER A N 1
ATOM 734 C CA . SER A 1 98 ? 10.533 10.833 -21.615 1.00 97.44 98 SER A CA 1
ATOM 735 C C . SER A 1 98 ? 11.653 9.997 -20.982 1.00 97.44 98 SER A C 1
ATOM 737 O O . SER A 1 98 ? 11.446 9.283 -19.999 1.00 97.44 98 SER A O 1
ATOM 739 N N . LYS A 1 99 ? 12.884 10.135 -21.496 1.00 96.00 99 LYS A N 1
ATOM 740 C CA . LYS A 1 99 ? 14.062 9.463 -20.918 1.00 96.00 99 LYS A CA 1
ATOM 741 C C . LYS A 1 99 ? 14.284 9.839 -19.445 1.00 96.00 99 LYS A C 1
ATOM 743 O O . LYS A 1 99 ? 14.688 8.989 -18.664 1.00 96.00 99 LYS A O 1
ATOM 748 N N . GLY A 1 100 ? 13.994 11.088 -19.070 1.00 95.56 100 GLY A N 1
ATOM 749 C CA . GLY A 1 100 ? 14.086 11.551 -17.683 1.00 95.56 100 GLY A CA 1
ATOM 750 C C . GLY A 1 100 ? 13.067 10.874 -16.765 1.00 95.56 100 GLY A C 1
ATOM 751 O O . GLY A 1 100 ? 13.428 10.453 -15.675 1.00 95.56 100 GLY A O 1
ATOM 752 N N . MET A 1 101 ? 11.827 10.685 -17.228 1.00 96.25 101 MET A N 1
ATOM 753 C CA . MET A 1 101 ? 10.810 9.946 -16.467 1.00 96.25 101 MET A CA 1
ATOM 754 C C . MET A 1 101 ? 11.146 8.459 -16.347 1.00 96.25 101 MET A C 1
ATOM 756 O O . MET A 1 101 ? 10.985 7.874 -15.280 1.00 96.25 101 MET A O 1
ATOM 760 N N . ALA A 1 102 ? 11.666 7.848 -17.415 1.00 95.94 102 ALA A N 1
ATOM 761 C CA . ALA A 1 102 ? 12.152 6.474 -17.353 1.00 95.94 102 ALA A CA 1
ATOM 762 C C . ALA A 1 102 ? 13.304 6.328 -16.344 1.00 95.94 102 ALA A C 1
ATOM 764 O O . ALA A 1 102 ? 13.282 5.403 -15.540 1.00 95.94 102 ALA A O 1
ATOM 765 N N . GLN A 1 103 ? 14.264 7.263 -16.341 1.00 95.69 103 GLN A N 1
ATOM 766 C CA . GLN A 1 103 ? 15.349 7.288 -15.355 1.00 95.69 103 GLN A CA 1
ATOM 767 C C . GLN A 1 103 ? 14.810 7.450 -13.929 1.00 95.69 103 GLN A C 1
ATOM 769 O O . GLN A 1 103 ? 15.192 6.691 -13.051 1.00 95.69 103 GLN A O 1
ATOM 774 N N . TYR A 1 104 ? 13.867 8.367 -13.712 1.00 95.94 104 TYR A N 1
ATOM 775 C CA . TYR A 1 104 ? 13.232 8.547 -12.408 1.00 95.94 104 TYR A CA 1
ATOM 776 C C . TYR A 1 104 ? 12.601 7.245 -11.886 1.00 95.94 104 TYR A C 1
ATOM 778 O O . TYR A 1 104 ? 12.820 6.863 -10.740 1.00 95.94 104 TYR A O 1
ATOM 786 N N . HIS A 1 105 ? 11.856 6.519 -12.726 1.00 95.25 105 HIS A N 1
ATOM 787 C CA . HIS A 1 105 ? 11.280 5.234 -12.321 1.00 95.25 105 HIS A CA 1
ATOM 788 C C . HIS A 1 105 ? 12.335 4.140 -12.122 1.00 95.25 105 HIS A C 1
ATOM 790 O O . HIS A 1 105 ? 12.132 3.266 -11.285 1.00 95.25 105 HIS A O 1
ATOM 796 N N . TYR A 1 106 ? 13.463 4.191 -12.837 1.00 93.81 106 TYR A N 1
ATOM 797 C CA . TYR A 1 106 ? 14.600 3.306 -12.571 1.00 93.81 106 TYR A CA 1
ATOM 798 C C . TYR A 1 106 ? 15.147 3.548 -11.166 1.00 93.81 106 TYR A C 1
ATOM 800 O O . TYR A 1 106 ? 15.283 2.592 -10.407 1.00 93.81 106 TYR A O 1
ATOM 808 N N . ASP A 1 107 ? 15.402 4.808 -10.816 1.00 93.50 107 ASP A N 1
ATOM 809 C CA . ASP A 1 107 ? 15.972 5.194 -9.524 1.00 93.50 107 ASP A CA 1
ATOM 810 C C . ASP A 1 107 ? 15.039 4.777 -8.374 1.00 93.50 107 ASP A C 1
ATOM 812 O O . ASP A 1 107 ? 15.464 4.086 -7.453 1.00 93.50 107 ASP A O 1
ATOM 816 N N . VAL A 1 108 ? 13.735 5.063 -8.492 1.00 93.69 108 VAL A N 1
ATOM 817 C CA . VAL A 1 108 ? 12.723 4.657 -7.496 1.00 93.69 108 VAL A CA 1
ATOM 818 C C . VAL A 1 108 ? 12.695 3.139 -7.286 1.00 93.69 108 VAL A C 1
ATOM 820 O O . VAL A 1 108 ? 12.609 2.669 -6.153 1.00 93.69 108 VAL A O 1
ATOM 823 N N . LEU A 1 109 ? 12.752 2.353 -8.364 1.00 94.50 109 LEU A N 1
ATOM 824 C CA . LEU A 1 109 ? 12.704 0.893 -8.268 1.00 94.50 109 LEU A CA 1
ATOM 825 C C . LEU A 1 109 ? 14.024 0.287 -7.771 1.00 94.50 109 LEU A C 1
ATOM 827 O O . LEU A 1 109 ? 13.997 -0.777 -7.147 1.00 94.50 109 LEU A O 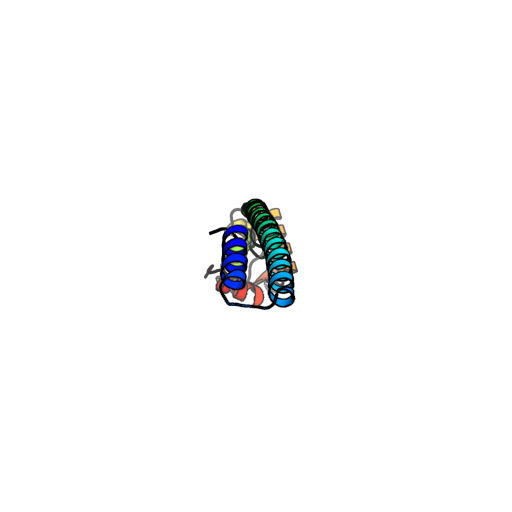1
ATOM 831 N N . LEU A 1 110 ? 15.161 0.930 -8.054 1.00 92.81 110 LEU A N 1
ATOM 832 C CA . LEU A 1 110 ? 16.473 0.547 -7.529 1.00 92.81 110 LEU A CA 1
ATOM 833 C C . LEU A 1 110 ? 16.545 0.794 -6.022 1.00 92.81 110 LEU A C 1
ATOM 835 O O . LEU A 1 110 ? 16.933 -0.113 -5.288 1.00 92.81 110 LEU A O 1
ATOM 839 N N . ASP A 1 111 ? 16.101 1.966 -5.568 1.00 92.56 111 ASP A N 1
ATOM 840 C CA . ASP A 1 111 ? 16.038 2.325 -4.147 1.00 92.56 111 ASP A CA 1
ATOM 841 C C . ASP A 1 111 ? 15.090 1.400 -3.371 1.00 92.56 111 ASP A C 1
ATOM 843 O O . ASP A 1 111 ? 15.365 1.023 -2.234 1.00 92.56 111 ASP A O 1
ATOM 847 N N . ALA A 1 112 ? 13.993 0.973 -4.006 1.00 91.75 112 ALA A N 1
ATOM 848 C CA . ALA A 1 112 ? 13.067 -0.017 -3.458 1.00 91.75 112 ALA A CA 1
ATOM 849 C C . ALA A 1 112 ? 13.573 -1.471 -3.570 1.00 91.75 112 ALA A C 1
ATOM 851 O O . ALA A 1 112 ? 12.846 -2.410 -3.244 1.00 91.75 112 ALA A O 1
ATOM 852 N N . GLU A 1 113 ? 14.788 -1.681 -4.082 1.00 94.44 113 GLU A N 1
ATOM 853 C CA . GLU A 1 113 ? 15.391 -2.985 -4.355 1.00 94.44 113 GLU A CA 1
ATOM 854 C C . GLU A 1 113 ? 14.562 -3.920 -5.252 1.00 94.44 113 GLU A C 1
ATOM 856 O O . GLU A 1 113 ? 14.819 -5.127 -5.287 1.00 94.44 113 GLU A O 1
ATOM 861 N N . MET A 1 114 ? 13.580 -3.405 -5.990 1.00 94.88 114 MET A N 1
ATOM 862 C CA . MET A 1 114 ? 12.671 -4.190 -6.837 1.00 94.88 114 MET A CA 1
ATOM 863 C C . MET A 1 114 ? 13.313 -4.613 -8.159 1.00 94.88 114 MET A C 1
ATOM 865 O O . MET A 1 114 ? 12.869 -5.567 -8.805 1.00 94.88 114 MET A O 1
ATOM 869 N N . VAL A 1 115 ? 14.392 -3.935 -8.538 1.00 94.25 115 VAL A N 1
ATOM 870 C CA . VAL A 1 115 ? 15.169 -4.177 -9.754 1.00 94.25 115 VAL A CA 1
ATOM 871 C C . VAL A 1 115 ? 16.667 -4.113 -9.451 1.00 94.25 115 VAL A C 1
ATOM 873 O O . VAL A 1 115 ? 17.084 -3.631 -8.399 1.00 94.25 115 VAL A O 1
ATOM 876 N N . GLY A 1 116 ? 17.489 -4.646 -10.349 1.00 91.25 116 GLY A N 1
ATOM 877 C CA . GLY A 1 116 ? 18.948 -4.610 -10.261 1.00 91.25 116 GLY A CA 1
ATOM 878 C C . GLY A 1 116 ? 19.588 -4.211 -11.584 1.00 91.25 116 GLY A C 1
ATOM 879 O O . GLY A 1 116 ? 18.939 -4.234 -12.626 1.00 91.25 116 GLY A O 1
ATOM 880 N N . LEU A 1 117 ? 20.871 -3.855 -11.541 1.00 89.25 117 LEU A N 1
ATOM 881 C CA . LEU A 1 117 ? 21.646 -3.479 -12.722 1.00 89.25 117 LEU A CA 1
ATOM 882 C C . LEU A 1 117 ? 22.433 -4.672 -13.264 1.00 89.25 117 LEU A C 1
ATOM 884 O O . LEU A 1 117 ? 23.074 -5.399 -12.505 1.00 89.25 117 LEU A O 1
ATOM 888 N N . ARG A 1 118 ? 22.445 -4.824 -14.587 1.00 85.06 118 ARG A N 1
ATOM 889 C CA . ARG A 1 118 ? 23.347 -5.728 -15.303 1.00 85.06 118 ARG A CA 1
ATOM 890 C C . ARG A 1 118 ? 24.106 -4.962 -16.371 1.00 85.06 118 ARG A C 1
ATOM 892 O O . ARG A 1 118 ? 23.521 -4.252 -17.182 1.00 85.06 118 ARG A O 1
ATOM 899 N N . LEU A 1 119 ? 25.421 -5.147 -16.381 1.00 78.25 119 LEU A N 1
ATOM 900 C CA . LEU A 1 119 ? 26.275 -4.696 -17.470 1.00 78.25 119 LEU A CA 1
ATOM 901 C C . LEU A 1 119 ? 26.370 -5.812 -18.514 1.00 78.25 119 LEU A C 1
ATOM 903 O O . LEU A 1 119 ? 26.735 -6.942 -18.183 1.00 78.25 119 LEU A O 1
ATOM 907 N N . ILE A 1 120 ? 26.042 -5.502 -19.765 1.00 68.25 120 ILE A N 1
ATOM 908 C CA . ILE A 1 120 ? 26.249 -6.393 -20.909 1.00 68.25 120 ILE A CA 1
ATOM 909 C C . ILE A 1 120 ? 27.314 -5.757 -21.801 1.00 68.25 120 ILE A C 1
ATOM 911 O O . ILE A 1 120 ? 27.163 -4.610 -22.209 1.00 68.25 120 ILE A O 1
ATOM 915 N N . THR A 1 121 ? 28.380 -6.502 -22.100 1.00 60.69 121 THR A N 1
ATOM 916 C CA . THR A 1 121 ? 29.574 -6.009 -22.817 1.00 60.69 121 THR A CA 1
ATOM 917 C C . THR A 1 121 ? 29.677 -6.498 -24.269 1.00 60.69 121 THR A C 1
ATOM 919 O O . THR A 1 121 ? 30.629 -6.168 -24.970 1.00 60.69 121 THR A O 1
ATOM 922 N N . LEU A 1 122 ? 28.704 -7.279 -24.754 1.00 54.28 122 LEU A N 1
ATOM 923 C CA . LEU A 1 122 ? 28.772 -7.964 -26.057 1.00 54.28 122 LEU A CA 1
ATOM 924 C C . LEU A 1 122 ? 28.661 -7.035 -27.287 1.00 54.28 122 LEU A C 1
ATOM 926 O O . LEU A 1 122 ? 29.084 -7.439 -28.366 1.00 54.28 122 LEU A O 1
ATOM 930 N N . MET A 1 123 ? 28.143 -5.805 -27.151 1.00 52.84 123 MET A N 1
ATOM 931 C CA . MET A 1 123 ? 28.045 -4.805 -28.237 1.00 52.84 123 MET A CA 1
ATOM 932 C C . MET A 1 123 ? 28.152 -3.359 -27.710 1.00 52.84 123 MET A C 1
ATOM 934 O O . MET A 1 123 ? 27.332 -2.496 -28.026 1.00 52.84 123 MET A O 1
ATOM 938 N N . GLY A 1 124 ? 29.166 -3.103 -26.880 1.00 60.25 124 GLY A N 1
ATOM 939 C CA . GLY A 1 124 ? 29.316 -1.858 -26.119 1.00 60.25 124 GLY A CA 1
ATOM 940 C C . GLY A 1 124 ? 28.690 -1.961 -24.728 1.00 60.25 124 GLY A C 1
ATOM 941 O O . GLY A 1 124 ? 27.856 -2.832 -24.485 1.00 60.25 124 GLY A O 1
ATOM 942 N N . ASP A 1 125 ? 29.118 -1.092 -23.814 1.00 60.78 125 ASP A N 1
ATOM 943 C CA . ASP A 1 125 ? 28.675 -1.105 -22.418 1.00 60.78 125 ASP A CA 1
ATOM 944 C C . ASP A 1 125 ? 27.198 -0.700 -22.323 1.00 60.78 125 ASP A C 1
ATOM 946 O O . ASP A 1 125 ? 26.847 0.483 -22.311 1.00 60.78 125 ASP A O 1
ATOM 950 N N . LYS A 1 126 ? 26.307 -1.696 -22.279 1.00 76.12 126 LYS A N 1
ATOM 951 C CA . LYS A 1 1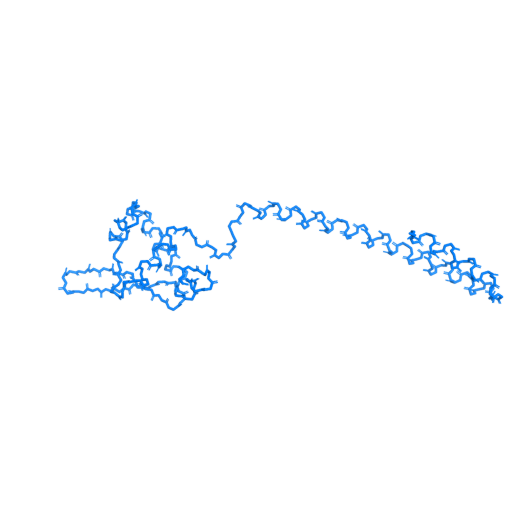26 ? 24.862 -1.495 -22.136 1.00 76.12 126 LYS A CA 1
ATOM 952 C C . LYS A 1 126 ? 24.444 -1.875 -20.720 1.00 76.12 126 LYS A C 1
ATOM 954 O O . LYS A 1 126 ? 24.514 -3.041 -20.332 1.00 76.12 126 LYS A O 1
ATOM 959 N N . LEU A 1 127 ? 24.008 -0.879 -19.952 1.00 82.44 127 LEU A N 1
ATOM 960 C CA . LEU A 1 127 ? 23.475 -1.066 -18.604 1.00 82.44 127 LEU A CA 1
ATOM 961 C C . LEU A 1 127 ? 21.966 -1.345 -18.691 1.00 82.44 127 LEU A C 1
ATOM 963 O O . LEU A 1 127 ? 21.194 -0.462 -19.077 1.00 82.44 127 LEU A O 1
ATOM 967 N N . THR A 1 128 ? 21.547 -2.566 -18.365 1.00 88.62 128 THR A N 1
ATOM 968 C CA . THR A 1 128 ? 20.134 -2.971 -18.349 1.00 88.62 128 THR A CA 1
ATOM 969 C C . THR A 1 128 ? 19.622 -3.136 -16.924 1.00 88.62 128 THR A C 1
ATOM 971 O O . THR A 1 128 ? 20.371 -3.468 -16.003 1.00 88.62 128 THR A O 1
ATOM 974 N N . LEU A 1 129 ? 18.328 -2.880 -16.745 1.00 89.12 129 LEU A N 1
ATOM 975 C CA . LEU A 1 129 ? 17.596 -3.171 -15.520 1.00 89.12 129 LEU A CA 1
ATOM 976 C C . LEU A 1 129 ? 17.052 -4.598 -15.587 1.00 89.12 129 LEU A C 1
ATOM 978 O O . LEU A 1 129 ? 16.512 -4.986 -16.618 1.00 89.12 129 LEU A O 1
ATOM 982 N N . LEU A 1 130 ? 17.143 -5.348 -14.495 1.00 91.25 130 LEU A N 1
ATOM 983 C CA . LEU A 1 130 ? 16.577 -6.690 -14.351 1.00 91.25 130 LEU A CA 1
ATOM 984 C C . LEU A 1 130 ? 15.611 -6.742 -13.179 1.00 91.25 130 LEU A C 1
ATOM 986 O O . LEU A 1 130 ? 15.852 -6.130 -12.139 1.00 91.25 130 LEU A O 1
ATOM 990 N N . LEU A 1 131 ? 14.557 -7.540 -13.316 1.00 94.31 131 LEU A N 1
ATOM 991 C CA . LEU A 1 131 ? 13.578 -7.730 -12.256 1.00 94.31 131 LEU A CA 1
ATOM 992 C C . LEU A 1 131 ? 14.134 -8.607 -11.116 1.00 94.31 131 LEU A C 1
ATOM 994 O O . LEU A 1 131 ? 14.556 -9.748 -11.333 1.00 94.31 131 LEU A O 1
ATOM 998 N N . LYS A 1 132 ? 14.088 -8.106 -9.875 1.00 95.12 132 LYS A N 1
ATOM 999 C CA . LYS A 1 132 ? 14.471 -8.862 -8.666 1.00 95.12 132 LYS A CA 1
ATOM 1000 C C . LYS A 1 132 ? 13.268 -9.615 -8.064 1.00 95.12 132 LYS A C 1
ATOM 1002 O O . LYS A 1 132 ? 12.122 -9.317 -8.405 1.00 95.12 132 LYS A O 1
ATOM 1007 N N . PRO A 1 133 ? 13.494 -10.592 -7.156 1.00 94.94 133 PRO A N 1
ATOM 1008 C CA . PRO A 1 133 ? 12.410 -11.306 -6.470 1.00 94.94 133 PRO A CA 1
ATOM 1009 C C . PRO A 1 133 ? 11.400 -10.391 -5.765 1.00 94.94 133 PRO A C 1
ATOM 1011 O O . PRO A 1 133 ? 10.205 -10.644 -5.835 1.00 94.94 133 PRO A O 1
ATOM 1014 N N . THR A 1 134 ? 11.870 -9.310 -5.148 1.00 93.88 134 THR A N 1
ATOM 1015 C CA . THR A 1 134 ? 11.065 -8.256 -4.504 1.00 93.88 134 THR A CA 1
ATOM 1016 C C . THR A 1 134 ? 10.110 -7.568 -5.483 1.00 93.88 134 THR A C 1
ATOM 1018 O O . THR A 1 134 ? 8.932 -7.416 -5.180 1.00 93.88 134 THR A O 1
ATOM 1021 N N . GLY A 1 135 ? 10.575 -7.221 -6.688 1.00 94.06 135 GLY A N 1
ATOM 1022 C CA . GLY A 1 135 ? 9.722 -6.657 -7.739 1.00 94.06 135 GLY A CA 1
ATOM 1023 C C . GLY A 1 135 ? 8.693 -7.657 -8.275 1.00 94.06 135 GLY A C 1
ATOM 1024 O O . GLY A 1 135 ? 7.551 -7.285 -8.534 1.00 94.06 135 GLY A O 1
ATOM 1025 N N . ARG A 1 136 ? 9.055 -8.946 -8.384 1.00 94.44 136 ARG A N 1
ATOM 1026 C CA . ARG A 1 136 ? 8.094 -10.012 -8.728 1.00 94.44 136 ARG A CA 1
ATOM 1027 C C . ARG A 1 136 ? 7.027 -10.189 -7.652 1.00 94.44 136 ARG A C 1
ATOM 1029 O O . ARG A 1 136 ? 5.852 -10.262 -7.990 1.00 94.44 136 ARG A O 1
ATOM 1036 N N . ALA A 1 137 ? 7.432 -10.236 -6.382 1.00 94.19 137 ALA A N 1
ATOM 1037 C CA . ALA A 1 137 ? 6.512 -10.344 -5.253 1.00 94.19 137 ALA A CA 1
ATOM 1038 C C . ALA A 1 137 ? 5.513 -9.183 -5.257 1.00 94.19 137 ALA A C 1
ATOM 1040 O O . ALA A 1 137 ? 4.313 -9.426 -5.201 1.00 94.19 137 ALA A O 1
ATOM 1041 N N . TYR A 1 138 ? 5.992 -7.953 -5.473 1.00 93.94 138 TYR A N 1
ATOM 1042 C CA . TYR A 1 138 ? 5.130 -6.781 -5.602 1.00 93.94 138 TYR A CA 1
ATOM 1043 C C . TYR A 1 138 ? 4.049 -6.963 -6.680 1.00 93.94 138 TYR A C 1
ATOM 1045 O O . TYR A 1 138 ? 2.872 -6.735 -6.407 1.00 93.94 138 TYR A O 1
ATOM 1053 N N . LEU A 1 139 ? 4.426 -7.406 -7.888 1.00 93.88 139 LEU A N 1
ATOM 1054 C CA . LEU A 1 139 ? 3.468 -7.622 -8.979 1.00 93.88 139 LEU A CA 1
ATOM 1055 C C . LEU A 1 139 ? 2.400 -8.671 -8.628 1.00 93.88 139 LEU A C 1
ATOM 1057 O O . LEU A 1 139 ? 1.235 -8.468 -8.961 1.00 93.88 139 LEU A O 1
ATOM 1061 N N . VAL A 1 140 ? 2.777 -9.761 -7.953 1.00 92.88 140 VAL A N 1
ATOM 1062 C CA . VAL A 1 140 ? 1.840 -10.824 -7.543 1.00 92.88 140 VAL A CA 1
ATOM 1063 C C . VAL A 1 140 ? 0.919 -10.346 -6.421 1.00 92.88 140 VAL A C 1
ATOM 1065 O O . VAL A 1 140 ? -0.298 -10.478 -6.516 1.00 92.88 140 VAL A O 1
ATOM 1068 N N . GLU A 1 141 ? 1.486 -9.769 -5.362 1.00 90.75 141 GLU A N 1
ATOM 1069 C CA . GLU A 1 141 ? 0.749 -9.352 -4.162 1.00 90.75 141 GLU A CA 1
ATOM 1070 C C . GLU A 1 141 ? -0.278 -8.253 -4.459 1.00 90.75 141 GLU A C 1
ATOM 1072 O O . GLU A 1 141 ? -1.327 -8.202 -3.819 1.00 90.75 141 GLU A O 1
ATOM 1077 N N . HIS A 1 142 ? -0.007 -7.416 -5.464 1.00 87.94 142 HIS A N 1
ATOM 1078 C CA . HIS A 1 142 ? -0.884 -6.318 -5.877 1.00 87.94 142 HIS A CA 1
ATOM 1079 C C . HIS A 1 142 ? -1.750 -6.667 -7.105 1.00 87.94 142 HIS A C 1
ATOM 1081 O O . HIS A 1 142 ? -2.391 -5.786 -7.679 1.00 87.94 142 HIS A O 1
ATOM 1087 N N . GLY A 1 143 ? -1.793 -7.942 -7.524 1.00 87.94 143 GLY A N 1
ATOM 1088 C CA . GLY A 1 143 ? -2.679 -8.426 -8.595 1.00 87.94 143 GLY A CA 1
ATOM 1089 C C . GLY A 1 143 ? -2.387 -7.815 -9.968 1.00 87.94 143 GLY A C 1
ATOM 1090 O O . GLY A 1 143 ? -3.292 -7.534 -10.754 1.00 87.94 143 GLY A O 1
ATOM 1091 N N . HIS A 1 144 ? -1.118 -7.524 -10.241 1.00 85.94 144 HIS A N 1
ATOM 1092 C CA . HIS A 1 144 ? -0.673 -6.924 -11.492 1.00 85.94 144 HIS A CA 1
ATOM 1093 C C . HIS A 1 144 ? -0.315 -7.960 -12.566 1.00 85.94 144 HIS A C 1
ATOM 1095 O O . HIS A 1 144 ? -0.222 -7.565 -13.734 1.00 85.94 144 HIS A O 1
ATOM 1101 N N . ILE A 1 145 ? -0.153 -9.229 -12.183 1.00 81.81 145 ILE A N 1
ATOM 1102 C CA . ILE A 1 145 ? 0.065 -10.405 -13.039 1.00 81.81 145 ILE A CA 1
ATOM 1103 C C . ILE A 1 145 ? -0.765 -11.594 -12.554 1.00 81.81 145 ILE A C 1
ATOM 1105 O O . ILE A 1 145 ? -1.148 -11.585 -11.362 1.00 81.81 145 ILE A O 1
#

Foldseek 3Di:
DALVVVLVVQLVVCVVVPHDPVVSVVSNVVSVVVNVVVVVVVVVVVVVVVVVVVVVVVCVPPDPVLDDDVLLLVQLVVLVVPQVADALVRSCVVSVHDSVVSVVSVVVCVVVVQWDWDFDPPPHTTIGIHGDPNVVCSCVVVVVD

Sequence (145 aa):
MSAIDTAKEIARIASTATLGKDVIDLLEKKVTLLTEQVTTLETQNTDLKQKVANLGQQLAGVPPKGELHPDAVRLLKLLFEHDEGLTVSETARALGISKGMAQYHYDVLLDAEMVGLRLITLMGDKLTLLLKPTGRAYLVEHGHI